Protein AF-A0A971VJW4-F1 (afdb_monomer_lite)

Foldseek 3Di:
DDPPDLPPVQVCLVPDDPPPAVPDDDADDPVVLVVQLVVLQLVVLVCQQWKWFKDFDPVQLVVLCVQCVVVPHPDHPVRSVVVVVVRIDTHGFQAKEWDDWDQDPVRWIKTWMDTPVPDTFIWTFDRQDPVPSGIDIDGPPPVVDDPVGMDTPPPPDPRDSDGDPCVRYHDDSGDDDD

pLDDT: mean 70.6, std 19.91, range [28.47, 94.94]

Sequence (178 aa):
MNRRNFLFIGLLLLGLVILVGCIGGKKLNKKDLEELLEIQADFADFLYNNYEFGSYDELELEKLEQEYNDGQGDMTNEEFLDEMAKLEMMQEVEKIEFIGYEISPMNSLEMFYKVNDIFEGSVYLDTISAEAGKLKFSGPADDGQELFPMNKKHLDKPIGNLTFPRELIIFYEGGLDG

Radius of gyration: 19.78 Å; chains: 1; bounding box: 61×32×48 Å

Structure (mmCIF, N/CA/C/O backbone):
data_AF-A0A971VJW4-F1
#
_entry.id   AF-A0A971VJW4-F1
#
loop_
_atom_site.group_PDB
_atom_site.id
_atom_site.type_symbol
_atom_site.label_atom_id
_atom_site.label_alt_id
_atom_site.label_comp_id
_atom_site.label_asym_id
_atom_site.label_entity_id
_atom_site.label_seq_id
_atom_site.pdbx_PDB_ins_code
_atom_site.Cartn_x
_atom_site.Cartn_y
_atom_site.Cartn_z
_atom_site.occupancy
_atom_site.B_iso_or_equiv
_atom_site.auth_seq_id
_atom_site.auth_comp_id
_atom_site.auth_asym_id
_atom_site.auth_atom_id
_atom_site.pdbx_PDB_model_num
ATOM 1 N N . MET A 1 1 ? 29.299 -9.510 1.818 1.00 36.84 1 MET A N 1
ATOM 2 C CA . MET A 1 1 ? 29.883 -8.237 1.341 1.00 36.84 1 MET A CA 1
ATOM 3 C C . MET A 1 1 ? 29.897 -8.257 -0.180 1.00 36.84 1 MET A C 1
ATOM 5 O O . MET A 1 1 ? 30.715 -8.965 -0.739 1.00 36.84 1 MET A O 1
ATOM 9 N N . ASN A 1 2 ? 28.988 -7.526 -0.830 1.00 28.47 2 ASN A N 1
ATOM 10 C CA . ASN A 1 2 ? 29.116 -7.127 -2.236 1.00 28.47 2 ASN A CA 1
ATOM 11 C C . ASN A 1 2 ? 28.515 -5.721 -2.393 1.00 28.47 2 ASN A C 1
ATOM 13 O O . ASN A 1 2 ? 27.373 -5.535 -2.786 1.00 28.47 2 ASN A O 1
ATOM 17 N N . ARG A 1 3 ? 29.315 -4.719 -2.004 1.00 34.53 3 ARG A N 1
ATOM 18 C CA . ARG A 1 3 ? 29.083 -3.291 -2.259 1.00 34.53 3 ARG A CA 1
ATOM 19 C C . ARG A 1 3 ? 29.678 -2.925 -3.621 1.00 34.53 3 ARG A C 1
ATOM 21 O O . ARG A 1 3 ? 30.711 -2.270 -3.686 1.00 34.53 3 ARG A O 1
ATOM 28 N N . ARG A 1 4 ? 29.094 -3.401 -4.713 1.00 32.38 4 ARG A N 1
ATOM 29 C CA . ARG A 1 4 ? 29.424 -2.947 -6.074 1.00 32.38 4 ARG A CA 1
ATOM 30 C C . ARG A 1 4 ? 28.135 -3.071 -6.870 1.00 32.38 4 ARG A C 1
ATOM 32 O O . ARG A 1 4 ? 27.813 -4.190 -7.226 1.00 32.38 4 ARG A O 1
ATOM 39 N N . ASN A 1 5 ? 27.371 -1.977 -6.978 1.00 32.72 5 ASN A N 1
ATOM 40 C CA . ASN A 1 5 ? 26.429 -1.648 -8.074 1.00 32.72 5 ASN A CA 1
ATOM 41 C C . ASN A 1 5 ? 25.508 -0.451 -7.744 1.00 32.72 5 ASN A C 1
ATOM 43 O O . ASN A 1 5 ? 25.012 0.188 -8.662 1.00 32.72 5 ASN A O 1
ATOM 47 N N . PHE A 1 6 ? 25.388 -0.043 -6.474 1.00 35.78 6 PHE A N 1
ATOM 48 C CA . PHE A 1 6 ? 24.583 1.129 -6.070 1.00 35.78 6 PHE A CA 1
ATOM 49 C C . PHE A 1 6 ? 25.045 2.480 -6.658 1.00 35.78 6 PHE A C 1
ATOM 51 O O . PHE A 1 6 ? 24.275 3.430 -6.712 1.00 35.78 6 PHE A O 1
ATOM 58 N N . LEU A 1 7 ? 26.292 2.580 -7.130 1.00 31.78 7 LEU A N 1
ATOM 59 C CA . LEU A 1 7 ? 26.899 3.845 -7.570 1.00 31.78 7 LEU A CA 1
ATOM 60 C C . LEU A 1 7 ? 26.528 4.278 -9.002 1.00 31.78 7 LEU A C 1
ATOM 62 O O . LEU A 1 7 ? 26.843 5.401 -9.378 1.00 31.78 7 LEU A O 1
ATOM 66 N N . PHE A 1 8 ? 25.854 3.431 -9.791 1.00 33.72 8 PHE A N 1
ATOM 67 C CA . PHE A 1 8 ? 25.424 3.775 -11.160 1.00 33.72 8 PHE A CA 1
ATOM 68 C C . PHE A 1 8 ? 23.922 4.061 -11.296 1.00 33.72 8 PHE A C 1
ATOM 70 O O . PHE A 1 8 ? 23.512 4.644 -12.295 1.00 33.72 8 PHE A O 1
ATOM 77 N N . ILE A 1 9 ? 23.120 3.706 -10.290 1.00 41.09 9 ILE A N 1
ATOM 78 C CA . ILE A 1 9 ? 21.656 3.858 -10.312 1.00 41.09 9 ILE A CA 1
ATOM 79 C C . ILE A 1 9 ? 21.263 5.308 -9.980 1.00 41.09 9 ILE A C 1
ATOM 81 O O . ILE A 1 9 ? 20.388 5.885 -10.615 1.00 41.09 9 ILE A O 1
ATOM 85 N N . GLY A 1 10 ? 22.008 5.968 -9.086 1.00 36.47 10 GLY A N 1
ATOM 86 C CA . GLY A 1 10 ? 21.735 7.360 -8.708 1.00 36.47 10 GLY A CA 1
ATOM 87 C C . GLY A 1 10 ? 22.075 8.433 -9.745 1.00 36.47 10 GLY A C 1
ATOM 88 O O . GLY A 1 10 ? 21.688 9.579 -9.551 1.00 36.47 10 GLY A O 1
ATOM 89 N N . LEU A 1 11 ? 22.765 8.097 -10.841 1.00 37.16 11 LEU A N 1
ATOM 90 C CA . LEU A 1 11 ? 23.107 9.063 -11.897 1.00 37.16 11 LEU A CA 1
ATOM 91 C C . LEU A 1 11 ? 22.206 8.977 -13.143 1.00 37.16 11 LEU A C 1
ATOM 93 O O . LEU A 1 11 ? 22.322 9.828 -14.020 1.00 37.16 11 LEU A O 1
ATOM 97 N N . LEU A 1 12 ? 21.310 7.985 -13.222 1.00 41.31 12 LEU A N 1
ATOM 98 C CA . LEU A 1 12 ? 20.358 7.821 -14.332 1.00 41.31 12 LEU A CA 1
ATOM 99 C C . LEU A 1 12 ? 18.996 8.487 -14.068 1.00 41.31 12 LEU A C 1
ATOM 101 O O . LEU A 1 12 ? 18.347 8.896 -15.022 1.00 41.31 12 LEU A O 1
ATOM 105 N N . LEU A 1 13 ? 18.622 8.711 -12.802 1.00 42.41 13 LEU A N 1
ATOM 106 C CA . LEU A 1 13 ? 17.312 9.261 -12.399 1.00 42.41 13 LEU A CA 1
ATOM 107 C C . LEU A 1 13 ? 17.044 10.724 -12.809 1.00 42.41 13 LEU A C 1
ATOM 109 O O . LEU A 1 13 ? 15.916 11.189 -12.718 1.00 42.41 13 LEU A O 1
ATOM 113 N N . LEU A 1 14 ? 18.051 11.454 -13.295 1.00 44.72 14 LEU A N 1
ATOM 114 C CA . LEU A 1 14 ? 17.887 12.797 -13.883 1.00 44.72 14 LEU A CA 1
ATOM 115 C C . LEU A 1 14 ? 17.957 12.792 -15.419 1.00 44.72 14 LEU A C 1
ATOM 117 O O . LEU A 1 14 ? 17.688 13.805 -16.064 1.00 44.72 14 LEU A O 1
ATOM 121 N N . GLY A 1 15 ? 18.322 11.659 -16.019 1.00 43.97 15 GLY A N 1
ATOM 122 C CA . GLY A 1 15 ? 18.419 11.489 -17.459 1.00 43.97 15 GLY A CA 1
ATOM 123 C C . GLY A 1 15 ? 17.150 10.876 -18.035 1.00 43.97 15 GLY A C 1
ATOM 124 O O . GLY A 1 15 ? 17.160 9.690 -18.331 1.00 43.97 15 GLY A O 1
ATOM 125 N N . LEU A 1 16 ? 16.142 11.720 -18.291 1.00 41.81 16 LEU A N 1
ATOM 126 C CA . LEU A 1 16 ? 14.954 11.452 -19.125 1.00 41.81 16 LEU A CA 1
ATOM 127 C C . LEU A 1 16 ? 13.906 10.515 -18.485 1.00 41.81 16 LEU A C 1
ATOM 129 O O . LEU A 1 16 ? 14.026 9.305 -18.553 1.00 41.81 16 LEU A O 1
ATOM 133 N N . VAL A 1 17 ? 12.783 10.975 -17.928 1.00 47.06 17 VAL A N 1
ATOM 134 C CA . VAL A 1 17 ? 11.803 11.911 -18.525 1.00 47.06 17 VAL A CA 1
ATOM 135 C C . VAL A 1 17 ? 11.459 11.568 -19.990 1.00 47.06 17 VAL A C 1
ATOM 137 O O . VAL A 1 17 ? 11.254 12.446 -20.823 1.00 47.06 17 VAL A O 1
ATOM 140 N N . ILE A 1 18 ? 11.379 10.279 -20.343 1.00 43.81 18 ILE A N 1
ATOM 141 C CA . ILE A 1 18 ? 10.572 9.831 -21.494 1.00 43.81 18 ILE A CA 1
ATOM 142 C C . ILE A 1 18 ? 9.634 8.718 -21.031 1.00 43.81 18 ILE A C 1
ATOM 144 O O . ILE A 1 18 ? 9.779 7.561 -21.399 1.00 43.81 18 ILE A O 1
ATOM 148 N N . LEU A 1 19 ? 8.616 9.093 -20.265 1.00 41.66 19 LEU A N 1
ATOM 149 C CA . LEU A 1 19 ? 7.351 8.370 -20.249 1.00 41.66 19 LEU A CA 1
ATOM 150 C C . LEU A 1 19 ? 6.240 9.381 -20.503 1.00 41.66 19 LEU A C 1
ATOM 152 O O . LEU A 1 19 ? 5.485 9.784 -19.628 1.00 41.66 19 LEU A O 1
ATOM 156 N N . VAL A 1 20 ? 6.161 9.815 -21.763 1.00 40.72 20 VAL A N 1
ATOM 157 C CA . VAL A 1 20 ? 4.895 10.289 -22.325 1.00 40.72 20 VAL A CA 1
ATOM 158 C C . VAL A 1 20 ? 3.981 9.066 -22.346 1.00 40.72 20 VAL A C 1
ATOM 160 O O . VAL A 1 20 ? 4.031 8.267 -23.280 1.00 40.72 20 VAL A O 1
ATOM 163 N N . GLY A 1 21 ? 3.247 8.875 -21.253 1.00 39.97 21 GLY A N 1
ATOM 164 C CA . GLY A 1 21 ? 2.434 7.689 -21.010 1.00 39.97 21 GLY A CA 1
ATOM 165 C C . GLY A 1 21 ? 1.062 7.971 -20.416 1.00 39.97 21 GLY A C 1
ATOM 166 O O . GLY A 1 21 ? 0.219 7.088 -20.477 1.00 39.97 21 GLY A O 1
ATOM 167 N N . CYS A 1 22 ? 0.768 9.185 -19.948 1.00 38.28 22 CYS A N 1
ATOM 168 C CA . CYS A 1 22 ? -0.622 9.575 -19.747 1.00 38.28 22 CYS A CA 1
ATOM 169 C C . CYS A 1 22 ? -1.242 9.787 -21.145 1.00 38.28 22 CYS A C 1
ATOM 171 O O . CYS A 1 22 ? -0.850 10.694 -21.881 1.00 38.28 22 CYS A O 1
ATOM 173 N N . ILE A 1 23 ? -2.198 8.921 -21.509 1.00 40.78 23 ILE A N 1
ATOM 174 C CA . ILE A 1 23 ? -3.088 8.981 -22.694 1.00 40.78 23 ILE A CA 1
ATOM 175 C C . ILE A 1 23 ? -2.517 8.401 -24.023 1.00 40.78 23 ILE A C 1
ATOM 177 O O . ILE A 1 23 ? -3.206 8.405 -25.039 1.00 40.78 23 ILE A O 1
ATOM 181 N N . GLY A 1 24 ? -1.307 7.817 -24.063 1.00 36.12 24 GLY A N 1
ATOM 182 C CA . GLY A 1 24 ? -0.618 7.554 -25.347 1.00 36.12 24 GLY A CA 1
ATOM 183 C C . GLY A 1 24 ? 0.114 6.224 -25.575 1.00 36.12 24 GLY A C 1
ATOM 184 O O . GLY A 1 24 ? 1.088 6.245 -26.319 1.00 36.12 24 GLY A O 1
ATOM 185 N N . GLY A 1 25 ?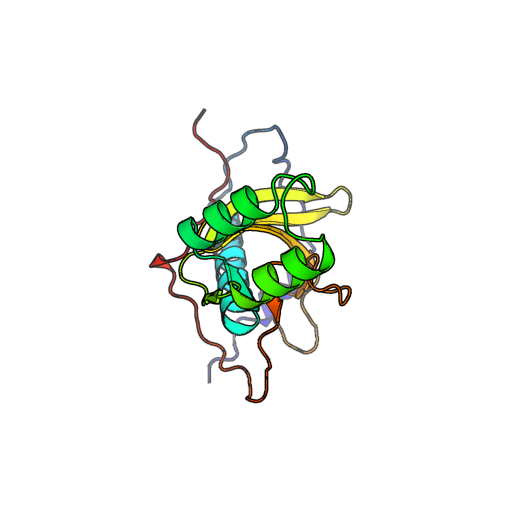 -0.290 5.098 -24.974 1.00 42.31 25 GLY A N 1
ATOM 186 C CA . GLY A 1 25 ? -0.070 3.734 -25.512 1.00 42.31 25 GLY A CA 1
ATOM 187 C C . GLY A 1 25 ? 1.330 3.299 -26.000 1.00 42.31 25 GLY A C 1
ATOM 188 O O . GLY A 1 25 ? 1.419 2.392 -26.827 1.00 42.31 25 GLY A O 1
ATOM 189 N N . LYS A 1 26 ? 2.441 3.905 -25.560 1.00 52.00 26 LYS A N 1
ATOM 190 C CA . LYS A 1 26 ? 3.783 3.425 -25.932 1.00 52.00 26 LYS A CA 1
ATOM 191 C C . LYS A 1 26 ? 4.253 2.352 -24.960 1.00 52.00 26 LYS A C 1
ATOM 193 O O . LYS A 1 26 ? 4.489 2.630 -23.791 1.00 52.00 26 LYS A O 1
ATOM 198 N N . LYS A 1 27 ? 4.449 1.143 -25.488 1.00 59.12 27 LYS A N 1
ATOM 199 C CA . LYS A 1 27 ? 5.067 0.022 -24.777 1.00 59.12 27 LYS A CA 1
ATOM 200 C C . LYS A 1 27 ? 6.457 0.414 -24.265 1.00 59.12 27 LYS A C 1
ATOM 202 O O . LYS A 1 27 ? 7.274 0.925 -25.037 1.00 59.12 27 LYS A O 1
ATOM 207 N N . LEU A 1 28 ? 6.718 0.142 -22.988 1.00 67.56 28 LEU A N 1
ATOM 208 C CA . LEU A 1 28 ? 8.037 0.300 -22.378 1.00 67.56 28 LEU A CA 1
ATOM 209 C C . LEU A 1 28 ? 9.075 -0.549 -23.116 1.00 67.56 28 LEU A C 1
ATOM 211 O O . LEU A 1 28 ? 8.797 -1.669 -23.560 1.00 67.56 28 LEU A O 1
ATOM 215 N N . ASN A 1 29 ? 10.294 -0.024 -23.252 1.00 75.25 29 ASN A N 1
ATOM 216 C CA . ASN A 1 29 ? 11.401 -0.866 -23.687 1.00 75.25 29 ASN A CA 1
ATOM 217 C C . ASN A 1 29 ? 11.767 -1.842 -22.549 1.00 75.25 29 ASN A C 1
ATOM 219 O O . ASN A 1 29 ? 11.427 -1.615 -21.391 1.00 75.25 29 ASN A O 1
ATOM 223 N N . LYS A 1 30 ? 12.471 -2.934 -22.866 1.00 78.94 30 LYS A N 1
ATOM 224 C CA . LYS A 1 30 ? 12.798 -3.976 -21.879 1.00 78.94 30 LYS A CA 1
ATOM 225 C C . LYS A 1 30 ? 13.542 -3.437 -20.648 1.00 78.94 30 LYS A C 1
ATOM 227 O O . LYS A 1 30 ? 13.257 -3.877 -19.544 1.00 78.94 30 LYS A O 1
ATOM 232 N N . LYS A 1 31 ? 14.482 -2.510 -20.841 1.00 76.00 31 LYS A N 1
ATOM 233 C CA . LYS A 1 31 ? 15.278 -1.937 -19.753 1.00 76.00 31 LYS A CA 1
ATOM 234 C C . LYS A 1 31 ? 14.411 -1.059 -18.848 1.00 76.00 31 LYS A C 1
ATOM 236 O O . LYS A 1 31 ? 14.504 -1.178 -17.635 1.00 76.00 31 LYS A O 1
ATOM 241 N N . ASP A 1 32 ? 13.565 -0.220 -19.438 1.00 74.81 32 ASP A N 1
ATOM 242 C CA . ASP A 1 32 ? 12.684 0.678 -18.683 1.00 74.81 32 ASP A CA 1
ATOM 243 C C . ASP A 1 32 ? 11.614 -0.119 -17.919 1.00 74.81 32 ASP A C 1
ATOM 245 O O . ASP A 1 32 ? 11.265 0.229 -16.796 1.00 74.81 32 ASP A O 1
ATOM 249 N N . LEU A 1 33 ? 11.124 -1.220 -18.504 1.00 80.06 33 LEU A N 1
ATOM 250 C CA . LEU A 1 33 ? 10.233 -2.154 -17.820 1.00 80.06 33 LEU A CA 1
ATOM 251 C C . LEU A 1 33 ? 10.938 -2.826 -16.636 1.00 80.06 33 LEU A C 1
ATOM 253 O O . LEU A 1 33 ? 10.398 -2.823 -15.540 1.00 80.06 33 LEU A O 1
ATOM 257 N N . GLU A 1 34 ? 12.146 -3.365 -16.830 1.00 83.12 34 GLU A N 1
ATOM 258 C CA . GLU A 1 34 ? 12.934 -3.957 -15.738 1.00 83.12 34 GLU A CA 1
ATOM 259 C C . GLU A 1 34 ? 13.166 -2.950 -14.597 1.00 83.12 34 GLU A C 1
ATOM 261 O O . GLU A 1 34 ? 13.014 -3.302 -13.432 1.00 83.12 34 GLU A O 1
ATOM 266 N N . GLU A 1 35 ? 13.462 -1.689 -14.918 1.00 78.62 35 GLU A N 1
ATOM 267 C CA . GLU A 1 35 ? 13.641 -0.626 -13.924 1.00 78.62 35 GLU A CA 1
ATOM 268 C C . GLU A 1 35 ? 12.341 -0.303 -13.171 1.00 78.62 35 GLU A C 1
ATOM 270 O O . GLU A 1 35 ? 12.352 -0.202 -11.945 1.00 78.62 35 GLU A O 1
ATOM 275 N N . LEU A 1 36 ? 11.208 -0.222 -13.875 1.00 79.88 36 LEU A N 1
ATOM 276 C CA . LEU A 1 36 ? 9.895 -0.020 -13.260 1.00 79.88 36 LEU A CA 1
ATOM 277 C C . LEU A 1 36 ? 9.517 -1.175 -12.311 1.00 79.88 36 LEU A C 1
ATOM 279 O O . LEU A 1 36 ? 8.994 -0.926 -11.225 1.00 79.88 36 LEU A O 1
ATOM 283 N N . LEU A 1 37 ? 9.799 -2.424 -12.693 1.00 85.94 37 LEU A N 1
ATOM 284 C CA . LEU A 1 37 ? 9.535 -3.601 -11.858 1.00 85.94 37 LEU A CA 1
ATOM 285 C C . LEU A 1 37 ? 10.415 -3.626 -10.599 1.00 85.94 37 LEU A C 1
ATOM 287 O O . LEU A 1 37 ? 9.939 -3.989 -9.525 1.00 85.94 37 LEU A O 1
ATOM 291 N N . GLU A 1 38 ? 11.684 -3.219 -10.693 1.00 85.31 38 GLU A N 1
ATOM 292 C CA . GLU A 1 38 ? 12.550 -3.102 -9.511 1.00 85.31 38 GLU A CA 1
ATOM 293 C C . GLU A 1 38 ? 12.082 -1.981 -8.570 1.00 85.31 38 GLU A C 1
ATOM 295 O O . GLU A 1 38 ? 12.047 -2.191 -7.361 1.00 85.31 38 GLU A O 1
ATOM 300 N N . ILE A 1 39 ? 11.633 -0.833 -9.094 1.00 81.88 39 ILE A N 1
ATOM 301 C CA . ILE A 1 39 ? 11.061 0.249 -8.270 1.00 81.88 39 ILE A CA 1
ATOM 302 C C . ILE A 1 39 ? 9.810 -0.232 -7.516 1.00 81.88 39 ILE A C 1
ATOM 304 O O . ILE A 1 39 ? 9.658 0.051 -6.327 1.00 81.88 39 ILE A O 1
ATOM 308 N N . GLN A 1 40 ? 8.929 -0.977 -8.188 1.00 87.50 40 GLN A N 1
ATOM 309 C CA . GLN A 1 40 ? 7.741 -1.575 -7.571 1.00 87.50 40 GLN A CA 1
ATOM 310 C C . GLN A 1 40 ? 8.113 -2.573 -6.462 1.00 87.50 40 GLN A C 1
ATOM 312 O O . GLN A 1 40 ? 7.517 -2.555 -5.387 1.00 87.50 40 GLN A O 1
ATOM 317 N N . ALA A 1 41 ? 9.136 -3.405 -6.676 1.00 88.62 41 ALA A N 1
ATOM 318 C CA . ALA A 1 41 ? 9.619 -4.337 -5.658 1.00 88.62 41 ALA A CA 1
ATOM 319 C C . ALA A 1 41 ? 10.241 -3.614 -4.448 1.00 88.62 41 ALA A C 1
ATOM 321 O O . ALA A 1 41 ? 9.923 -3.944 -3.307 1.00 88.62 41 ALA A O 1
ATOM 322 N N . ASP A 1 42 ? 11.058 -2.585 -4.683 1.00 84.38 42 ASP A N 1
ATOM 323 C CA . ASP A 1 42 ? 11.643 -1.762 -3.619 1.00 84.38 42 ASP A CA 1
ATOM 324 C C . ASP A 1 42 ? 10.560 -1.046 -2.792 1.00 84.38 42 ASP A C 1
ATOM 326 O O . ASP A 1 42 ? 10.688 -0.909 -1.571 1.00 84.38 42 ASP A O 1
ATOM 330 N N . PHE A 1 43 ? 9.475 -0.601 -3.438 1.00 84.81 43 PHE A N 1
ATOM 331 C CA . PHE A 1 43 ? 8.341 -0.003 -2.736 1.00 84.81 43 PHE A CA 1
ATOM 332 C C . PHE A 1 43 ? 7.549 -1.034 -1.923 1.00 84.81 43 PHE A C 1
ATOM 334 O O . PHE A 1 43 ? 7.147 -0.745 -0.797 1.00 84.81 43 PHE A O 1
ATOM 341 N N . ALA A 1 44 ? 7.368 -2.247 -2.446 1.00 88.56 44 ALA A N 1
ATOM 342 C CA . ALA A 1 44 ? 6.728 -3.334 -1.713 1.00 88.56 44 ALA A CA 1
ATOM 343 C C . ALA A 1 44 ? 7.509 -3.704 -0.442 1.00 88.56 44 ALA A C 1
ATOM 345 O O . ALA A 1 44 ? 6.923 -3.806 0.639 1.00 88.56 44 ALA A O 1
ATOM 346 N N . ASP A 1 45 ? 8.838 -3.801 -0.543 1.00 85.69 45 ASP A N 1
ATOM 347 C CA . ASP A 1 45 ? 9.723 -3.963 0.612 1.00 85.69 45 ASP A CA 1
ATOM 348 C C . ASP A 1 45 ? 9.535 -2.806 1.602 1.00 85.69 45 ASP A C 1
ATOM 350 O O . ASP A 1 45 ? 9.422 -3.018 2.811 1.00 85.69 45 ASP A O 1
ATOM 354 N N . PHE A 1 46 ? 9.473 -1.566 1.116 1.00 82.00 46 PHE A N 1
ATOM 355 C CA . PHE A 1 46 ? 9.242 -0.407 1.972 1.00 82.00 46 PHE A CA 1
ATOM 356 C C . PHE A 1 46 ? 7.903 -0.495 2.721 1.00 82.00 46 PHE A C 1
ATOM 358 O O . PHE A 1 46 ? 7.901 -0.344 3.943 1.00 82.00 46 PHE A O 1
ATOM 365 N N . LEU A 1 47 ? 6.792 -0.793 2.045 1.00 83.62 47 LEU A N 1
ATOM 366 C CA . LEU A 1 47 ? 5.485 -0.945 2.688 1.00 83.62 47 LEU A CA 1
ATOM 367 C C . LEU A 1 47 ? 5.499 -2.052 3.744 1.00 83.62 47 LEU A C 1
ATOM 369 O O . LEU A 1 47 ? 5.173 -1.797 4.903 1.00 83.62 47 LEU A O 1
ATOM 373 N N . TYR A 1 48 ? 5.970 -3.245 3.375 1.00 85.12 48 TYR A N 1
ATOM 374 C CA . TYR A 1 48 ? 6.012 -4.408 4.260 1.00 85.12 48 TYR A CA 1
ATOM 375 C C . TYR A 1 48 ? 6.799 -4.146 5.550 1.00 85.12 48 TYR A C 1
ATOM 377 O O . TYR A 1 48 ? 6.392 -4.552 6.643 1.00 85.12 48 TYR A O 1
ATOM 385 N N . ASN A 1 49 ? 7.925 -3.440 5.448 1.00 80.12 49 ASN A N 1
ATOM 386 C CA . ASN A 1 49 ? 8.793 -3.191 6.596 1.00 80.12 49 ASN A CA 1
ATOM 387 C C . ASN A 1 49 ? 8.338 -2.020 7.477 1.00 80.12 49 ASN A C 1
ATOM 389 O O . ASN A 1 49 ? 8.743 -1.968 8.638 1.00 80.12 49 ASN A O 1
ATOM 393 N N . ASN A 1 50 ? 7.542 -1.081 6.956 1.00 78.06 50 ASN A N 1
ATOM 394 C CA . ASN A 1 50 ? 7.246 0.171 7.661 1.00 78.06 50 ASN A CA 1
ATOM 395 C C . ASN A 1 50 ? 5.777 0.326 8.071 1.00 78.06 50 ASN A C 1
ATOM 397 O O . ASN A 1 50 ? 5.510 1.103 8.987 1.00 78.06 50 ASN A O 1
ATOM 401 N N . TYR A 1 51 ? 4.849 -0.408 7.450 1.00 79.50 51 TYR A N 1
ATOM 402 C CA . TYR A 1 51 ? 3.417 -0.182 7.631 1.00 79.50 51 TYR A CA 1
ATOM 403 C C . TYR A 1 51 ? 2.627 -1.458 7.915 1.00 79.50 51 TYR A C 1
ATOM 405 O O . TYR A 1 51 ? 2.964 -2.547 7.447 1.00 79.50 51 TYR A O 1
ATOM 413 N N . GLU A 1 52 ? 1.575 -1.287 8.702 1.00 81.69 52 GLU A N 1
ATOM 414 C CA . GLU A 1 52 ? 0.472 -2.220 8.919 1.00 81.69 52 GLU A CA 1
ATOM 415 C C . GLU A 1 52 ? -0.834 -1.532 8.513 1.00 81.69 52 GLU A C 1
ATOM 417 O O . GLU A 1 52 ? -0.898 -0.301 8.465 1.00 81.69 52 GLU A O 1
ATOM 422 N N . PHE A 1 53 ? -1.845 -2.316 8.150 1.00 80.31 53 PHE A N 1
ATOM 423 C CA . PHE A 1 53 ? -3.076 -1.783 7.575 1.00 80.31 53 PHE A CA 1
ATOM 424 C C . PHE A 1 53 ? -4.274 -2.225 8.408 1.00 80.31 53 PHE A C 1
ATOM 426 O O . PHE A 1 53 ? -4.498 -3.416 8.606 1.00 80.31 53 PHE A O 1
ATOM 433 N N . GLY A 1 54 ? -5.031 -1.252 8.899 1.00 75.50 54 GLY A N 1
ATOM 434 C CA . GLY A 1 54 ? -6.305 -1.437 9.565 1.00 75.50 54 GLY A CA 1
ATOM 435 C C . GLY A 1 54 ? -7.353 -2.008 8.621 1.00 75.50 54 GLY A C 1
ATOM 436 O O . GLY A 1 54 ? -7.391 -1.743 7.419 1.00 75.50 54 GLY A O 1
ATOM 437 N N . SER A 1 55 ? -8.211 -2.834 9.186 1.00 79.44 55 SER A N 1
ATOM 438 C CA . SER A 1 55 ? -9.349 -3.433 8.514 1.00 79.44 55 SER A CA 1
ATOM 439 C C . SER A 1 55 ? -10.429 -3.728 9.546 1.00 79.44 55 SER A C 1
ATOM 441 O O . SER A 1 55 ? -10.180 -3.659 10.747 1.00 79.44 55 SER A O 1
ATOM 443 N N . TYR A 1 56 ? -11.616 -4.085 9.079 1.00 81.94 56 TYR A N 1
ATOM 444 C CA . TYR A 1 56 ? -12.760 -4.407 9.919 1.00 81.94 56 TYR A CA 1
ATOM 445 C C . TYR A 1 56 ? -13.320 -5.768 9.522 1.00 81.94 56 TYR A C 1
ATOM 447 O O . TYR A 1 56 ? -13.224 -6.168 8.360 1.00 81.94 56 TYR A O 1
ATOM 455 N N . ASP A 1 57 ? -13.920 -6.475 10.478 1.00 83.69 57 ASP A N 1
ATOM 456 C CA . ASP A 1 57 ? -14.772 -7.611 10.143 1.00 83.69 57 ASP A CA 1
ATOM 457 C C . ASP A 1 57 ? -16.034 -7.069 9.466 1.00 83.69 57 ASP A C 1
ATOM 459 O O . ASP A 1 57 ? -16.749 -6.250 10.041 1.00 83.69 57 ASP A O 1
ATOM 463 N N . GLU A 1 58 ? -16.291 -7.496 8.230 1.00 84.38 58 GLU A N 1
ATOM 464 C CA . GLU A 1 58 ? -17.385 -6.969 7.405 1.00 84.38 58 GLU A CA 1
ATOM 465 C C . GLU A 1 58 ? -18.755 -7.165 8.073 1.00 84.38 58 GLU A C 1
ATOM 467 O O . GLU A 1 58 ? -19.607 -6.283 8.002 1.00 84.38 58 GLU A O 1
ATOM 472 N N . LEU A 1 59 ? -18.962 -8.285 8.779 1.00 88.31 59 LEU A N 1
ATOM 473 C CA . LEU A 1 59 ? -20.233 -8.581 9.441 1.00 88.31 59 LEU A CA 1
ATOM 474 C C . LEU A 1 59 ? -20.409 -7.784 10.734 1.00 88.31 59 LEU A C 1
ATOM 476 O O . LEU A 1 59 ? -21.541 -7.458 11.095 1.00 88.31 59 LEU A O 1
ATOM 480 N N . GLU A 1 60 ? -19.333 -7.531 11.478 1.00 90.56 60 GLU A N 1
ATOM 481 C CA . GLU A 1 60 ? -19.391 -6.671 12.664 1.00 90.56 60 GLU A CA 1
ATOM 482 C C . GLU A 1 60 ? -19.546 -5.198 12.278 1.00 90.56 60 GLU A C 1
ATOM 484 O O . GLU A 1 60 ? -20.364 -4.507 12.886 1.00 90.56 60 GLU A O 1
ATOM 489 N N . LEU A 1 61 ? -18.868 -4.753 11.215 1.00 89.25 61 LEU A N 1
ATOM 490 C CA . LEU A 1 61 ? -19.023 -3.412 10.655 1.00 89.25 61 LEU A CA 1
ATOM 491 C C . LEU A 1 61 ? -20.449 -3.180 10.148 1.00 89.25 61 LEU A C 1
ATOM 493 O O . LEU A 1 61 ? -21.071 -2.194 10.530 1.00 89.25 61 LEU A O 1
ATOM 497 N N . GLU A 1 62 ? -21.008 -4.105 9.361 1.00 91.94 62 GLU A N 1
ATOM 498 C CA . GLU A 1 62 ? -22.371 -3.969 8.830 1.00 91.94 62 GLU A CA 1
ATOM 499 C C . GLU A 1 62 ? -23.410 -3.874 9.959 1.00 91.94 62 GLU A C 1
ATOM 501 O O . GLU A 1 62 ? -24.340 -3.068 9.893 1.00 91.94 62 GLU A O 1
ATOM 506 N N . LYS A 1 63 ? -23.255 -4.662 11.032 1.00 93.38 63 LYS A N 1
ATOM 507 C CA . LYS A 1 63 ? -24.136 -4.565 12.209 1.00 93.38 63 LYS A CA 1
ATOM 508 C C . LYS A 1 63 ? -24.007 -3.212 1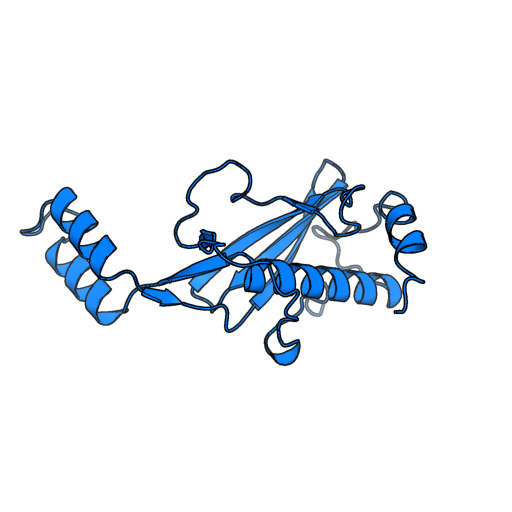2.896 1.00 93.38 63 LYS A C 1
ATOM 510 O O . LYS A 1 63 ? -25.027 -2.616 13.232 1.00 93.38 63 LYS A O 1
ATOM 515 N N . LEU A 1 64 ? -22.779 -2.733 13.088 1.00 92.25 64 LEU A N 1
ATOM 516 C CA . LEU A 1 64 ? -22.524 -1.448 13.729 1.00 92.25 64 LEU A CA 1
ATOM 517 C C . LEU A 1 64 ? -23.096 -0.285 12.900 1.00 92.25 64 LEU A C 1
ATOM 519 O O . LEU A 1 64 ? -23.750 0.600 13.449 1.00 92.25 64 LEU A O 1
ATOM 523 N N . GLU A 1 65 ? -22.929 -0.315 11.577 1.00 92.94 65 GLU A N 1
ATOM 524 C CA . GLU A 1 65 ? -23.519 0.663 10.656 1.00 92.94 65 GLU A CA 1
ATOM 525 C C . GLU A 1 65 ? -25.053 0.631 10.687 1.00 92.94 65 GLU A C 1
ATOM 527 O O . GLU A 1 65 ? -25.692 1.685 10.683 1.00 92.94 65 GLU A O 1
ATOM 532 N N . GLN A 1 66 ? -25.663 -0.556 10.775 1.00 94.50 66 GLN A N 1
ATOM 533 C CA . GLN A 1 66 ? -27.115 -0.697 10.920 1.00 94.50 66 GLN A CA 1
ATOM 534 C C . GLN A 1 66 ? -27.630 -0.158 12.262 1.00 94.50 66 GLN A C 1
ATOM 536 O O . GLN A 1 66 ? -28.700 0.450 12.296 1.00 94.50 66 GLN A O 1
ATOM 541 N N . GLU A 1 67 ? -26.895 -0.360 13.359 1.00 93.31 67 GLU A N 1
ATOM 542 C CA . GLU A 1 67 ? -27.245 0.174 14.683 1.00 93.31 67 GLU A CA 1
ATOM 543 C C . GLU A 1 67 ? -27.088 1.700 14.755 1.00 93.31 67 GLU A C 1
ATOM 545 O O . GLU A 1 67 ? -27.920 2.379 15.361 1.00 93.31 67 GLU A O 1
ATOM 550 N N . TYR A 1 68 ? -26.063 2.252 14.098 1.00 94.94 68 TYR A N 1
ATOM 551 C CA . TYR A 1 68 ? -25.846 3.695 13.981 1.00 94.94 68 TYR A CA 1
ATOM 552 C C . TYR A 1 68 ? -26.847 4.371 13.031 1.00 94.94 68 TYR A C 1
ATOM 554 O O . TYR A 1 68 ? -27.325 5.473 13.318 1.00 94.94 68 TYR A O 1
ATOM 562 N N . ASN A 1 69 ? -27.202 3.703 11.927 1.00 94.06 69 ASN A N 1
ATOM 563 C CA . ASN A 1 69 ? -28.206 4.121 10.944 1.00 94.06 69 ASN A CA 1
ATOM 564 C C . ASN A 1 69 ? -28.022 5.583 10.490 1.00 94.06 69 ASN A C 1
ATOM 566 O O . ASN A 1 69 ? -28.926 6.407 10.636 1.00 94.06 69 ASN A O 1
ATOM 570 N N . ASP A 1 70 ? -26.825 5.933 10.012 1.00 90.00 70 ASP A N 1
ATOM 571 C CA . ASP A 1 70 ? -26.456 7.301 9.605 1.00 90.00 70 ASP A CA 1
ATOM 572 C C . ASP A 1 70 ? -26.763 8.376 10.676 1.00 90.00 70 ASP A C 1
ATOM 574 O O . ASP A 1 70 ? -27.161 9.508 10.377 1.00 90.00 70 ASP A O 1
ATOM 578 N N . GLY A 1 71 ? -26.623 8.017 11.956 1.00 89.69 71 GLY A N 1
ATOM 579 C CA . GLY A 1 71 ? -26.926 8.881 13.101 1.00 89.69 71 GLY A CA 1
ATOM 580 C C . GLY A 1 71 ? -28.423 9.040 13.398 1.00 89.69 71 GLY A C 1
ATOM 581 O O . GLY A 1 71 ? -28.808 9.936 14.150 1.00 89.69 71 GLY A O 1
ATOM 582 N N . GLN A 1 72 ? -29.281 8.216 12.789 1.00 92.81 72 GLN A N 1
ATOM 583 C CA . GLN A 1 72 ? -30.714 8.103 13.098 1.00 92.81 72 GLN A CA 1
ATOM 584 C C . GLN A 1 72 ? -31.034 6.900 14.001 1.00 92.81 72 GLN A C 1
ATOM 586 O O . GLN A 1 72 ? -32.207 6.654 14.290 1.00 92.81 72 GLN A O 1
ATOM 591 N N . GLY A 1 73 ? -30.024 6.115 14.379 1.00 90.19 73 GLY A N 1
ATOM 592 C CA . GLY A 1 73 ? -30.148 4.960 15.260 1.00 90.19 73 GLY A CA 1
ATOM 593 C C . GLY A 1 73 ? -30.098 5.314 16.745 1.00 90.19 73 GLY A C 1
ATOM 594 O O . GLY A 1 73 ? -30.223 6.475 17.138 1.00 90.19 73 GLY A O 1
ATOM 595 N N . ASP A 1 74 ? -29.908 4.289 17.574 1.00 89.19 74 ASP A N 1
ATOM 596 C CA . ASP A 1 74 ? -29.860 4.427 19.038 1.00 89.19 74 ASP A CA 1
ATOM 597 C C . ASP A 1 74 ? -28.471 4.848 19.555 1.00 89.19 74 ASP A C 1
ATOM 599 O O . ASP A 1 74 ? -28.320 5.188 20.729 1.00 89.19 74 ASP A O 1
ATOM 603 N N . MET A 1 75 ? -27.466 4.836 18.678 1.00 92.75 75 MET A N 1
ATOM 604 C CA . MET A 1 75 ? -26.069 5.130 18.978 1.00 92.75 75 MET A CA 1
ATOM 605 C C . MET A 1 75 ? -25.707 6.574 18.613 1.00 92.75 75 MET A C 1
ATOM 607 O O . MET A 1 75 ? -26.070 7.079 17.550 1.00 92.75 75 MET A O 1
ATOM 611 N N . THR A 1 76 ? -24.951 7.246 19.479 1.00 92.12 76 THR A N 1
ATOM 612 C CA . THR A 1 76 ? -24.377 8.564 19.178 1.00 92.12 76 THR A CA 1
ATOM 613 C C . THR A 1 76 ? -23.157 8.458 18.261 1.00 92.12 76 THR A C 1
ATOM 615 O O . THR A 1 76 ? -22.504 7.423 18.183 1.00 92.12 76 THR A O 1
ATOM 618 N N . ASN A 1 77 ? -22.778 9.559 17.604 1.00 89.81 77 ASN A N 1
ATOM 619 C CA . ASN A 1 77 ? -21.565 9.588 16.777 1.00 89.81 77 ASN A CA 1
ATOM 620 C C . ASN A 1 77 ? -20.296 9.240 17.573 1.00 89.81 77 ASN A C 1
ATOM 622 O O . ASN A 1 77 ? -19.377 8.654 17.017 1.00 89.81 77 ASN A O 1
ATOM 626 N N . GLU A 1 78 ? -20.230 9.623 18.851 1.00 91.12 78 GLU A N 1
ATOM 627 C CA . GLU A 1 78 ? -19.084 9.312 19.713 1.00 91.12 78 GLU A CA 1
ATOM 628 C C . GLU A 1 78 ? -19.024 7.812 20.016 1.00 91.12 78 GLU A C 1
ATOM 630 O O . GLU A 1 78 ? -17.981 7.200 19.822 1.00 91.12 78 GLU A O 1
ATOM 635 N N . GLU A 1 79 ? -20.153 7.200 20.384 1.00 91.94 79 GLU A N 1
ATOM 636 C CA . GLU A 1 79 ? -20.242 5.750 20.606 1.00 91.94 79 GLU A CA 1
ATOM 637 C C . GLU A 1 79 ? -19.935 4.952 19.333 1.00 91.94 79 GLU A C 1
ATOM 639 O O . GLU A 1 79 ? -19.235 3.947 19.404 1.00 91.94 79 GLU A O 1
ATOM 644 N N . PHE A 1 80 ? -20.385 5.422 18.166 1.00 90.25 80 PHE A N 1
ATOM 645 C CA . PHE A 1 80 ? -20.072 4.791 16.883 1.00 90.25 80 PHE A CA 1
ATOM 646 C C . PHE A 1 80 ? -18.574 4.802 16.590 1.00 90.25 80 PHE A C 1
ATOM 648 O O . PHE A 1 80 ? -18.017 3.773 16.221 1.00 90.25 80 PHE A O 1
ATOM 655 N N . LEU A 1 81 ? -17.902 5.937 16.797 1.00 88.44 81 LEU A N 1
ATOM 656 C CA . LEU A 1 81 ? -16.452 6.029 16.619 1.00 88.44 81 LEU A CA 1
ATOM 657 C C . LEU A 1 81 ? -15.693 5.154 17.628 1.00 88.44 81 LEU A C 1
ATOM 659 O O . LEU A 1 81 ? -14.719 4.504 17.252 1.00 88.44 81 LEU A O 1
ATOM 663 N N . ASP A 1 82 ? -16.154 5.101 18.880 1.00 90.00 82 ASP A N 1
ATOM 664 C CA . ASP A 1 82 ? -15.562 4.264 19.927 1.00 90.00 82 ASP A CA 1
ATOM 665 C C . ASP A 1 82 ? -15.701 2.765 19.621 1.00 90.00 82 ASP A C 1
ATOM 667 O O . ASP A 1 82 ? -14.759 2.003 19.837 1.00 90.00 82 ASP A O 1
ATOM 671 N N . GLU A 1 83 ? -16.858 2.318 19.125 1.00 90.00 83 GLU A N 1
ATOM 672 C CA . GLU A 1 83 ? -17.064 0.924 18.717 1.00 90.00 83 GLU A CA 1
ATOM 673 C C . GLU A 1 83 ? -16.305 0.596 17.425 1.00 90.00 83 GLU A C 1
ATOM 675 O O . GLU A 1 83 ? -15.640 -0.436 17.364 1.00 90.00 83 GLU A O 1
ATOM 680 N N . MET A 1 84 ? -16.286 1.503 16.441 1.00 86.19 84 MET A N 1
ATOM 681 C CA . MET A 1 84 ? -15.462 1.368 15.234 1.00 86.19 84 MET A CA 1
ATOM 682 C C . MET A 1 84 ? -13.990 1.143 15.591 1.00 86.19 84 MET A C 1
ATOM 684 O O . MET A 1 84 ? -13.370 0.211 15.088 1.00 86.19 84 MET A O 1
ATOM 688 N N . ALA A 1 85 ? -13.433 1.936 16.510 1.00 83.19 85 ALA A N 1
ATOM 689 C CA . ALA A 1 85 ? -12.046 1.783 16.948 1.00 83.19 85 ALA A CA 1
ATOM 690 C C . ALA A 1 85 ? -11.767 0.425 17.626 1.00 83.19 85 ALA A C 1
ATOM 692 O O . ALA A 1 85 ? -10.647 -0.075 17.571 1.00 83.19 85 ALA A O 1
ATOM 693 N N . LYS A 1 86 ? -12.769 -0.199 18.260 1.00 85.62 86 LYS A N 1
ATOM 694 C CA . LYS A 1 86 ? -12.633 -1.533 18.879 1.00 85.62 86 LYS A CA 1
ATOM 695 C C . LYS A 1 86 ? -12.701 -2.670 17.862 1.00 85.62 86 LYS A C 1
ATOM 697 O O . LYS A 1 86 ? -12.110 -3.718 18.113 1.00 85.62 86 LYS A O 1
ATOM 702 N N . LEU A 1 87 ? -13.428 -2.475 16.761 1.00 85.31 87 LEU A N 1
ATOM 703 C CA . LEU A 1 87 ? -13.534 -3.438 15.660 1.00 85.31 87 LEU A CA 1
ATOM 704 C C . LEU A 1 87 ? -12.302 -3.437 14.748 1.00 85.31 87 LEU A C 1
ATOM 706 O O . LEU A 1 87 ? -12.141 -4.342 13.929 1.00 85.31 87 LEU A O 1
ATOM 710 N N . GLU A 1 88 ? -11.446 -2.421 14.859 1.00 80.19 88 GLU A N 1
ATOM 711 C CA . GLU A 1 88 ? -10.253 -2.296 14.036 1.00 80.19 88 GLU A CA 1
ATOM 712 C C . GLU A 1 88 ? -9.280 -3.458 14.288 1.00 80.19 88 GLU A C 1
ATOM 714 O O . GLU A 1 88 ? -8.787 -3.691 15.394 1.00 80.19 88 GLU A O 1
ATOM 719 N N . MET A 1 89 ? -8.964 -4.180 13.219 1.00 80.81 89 MET A N 1
ATOM 720 C CA . MET A 1 89 ? -7.966 -5.237 13.196 1.00 80.81 89 MET A CA 1
ATOM 721 C C . MET A 1 89 ? -6.772 -4.791 12.361 1.00 80.81 89 MET A C 1
ATOM 723 O O . MET A 1 89 ? -6.912 -4.462 11.184 1.00 80.81 89 MET A O 1
ATOM 727 N N . MET A 1 90 ? -5.579 -4.836 12.954 1.00 80.31 90 MET A N 1
ATOM 728 C CA . MET A 1 90 ? -4.334 -4.642 12.214 1.00 80.31 90 MET A CA 1
ATOM 729 C C . MET A 1 90 ? -4.019 -5.891 11.393 1.00 80.31 90 MET A C 1
ATOM 731 O O . MET A 1 90 ? -3.847 -6.980 11.945 1.00 80.31 90 MET A O 1
ATOM 735 N N . GLN A 1 91 ? -3.912 -5.725 10.080 1.00 77.62 91 GLN A N 1
ATOM 736 C CA . GLN A 1 91 ? -3.475 -6.760 9.156 1.00 77.62 91 GLN A CA 1
ATOM 737 C C . GLN A 1 91 ? -2.047 -6.492 8.676 1.00 77.62 91 GLN A C 1
ATOM 739 O O . GLN A 1 91 ? -1.647 -5.357 8.385 1.00 77.62 91 GLN A O 1
ATOM 744 N N . GLU A 1 92 ? -1.264 -7.566 8.571 1.00 81.25 92 GLU A N 1
ATOM 745 C CA . GLU A 1 92 ? 0.013 -7.522 7.865 1.00 81.25 92 GLU A CA 1
ATOM 746 C C . GLU A 1 92 ? -0.220 -7.390 6.354 1.00 81.25 92 GLU A C 1
ATOM 748 O O . GLU A 1 92 ? -1.283 -7.715 5.832 1.00 81.25 92 GLU A O 1
ATOM 753 N N . VAL A 1 93 ? 0.792 -6.925 5.624 1.00 84.56 93 VAL A N 1
ATOM 754 C CA . VAL A 1 93 ? 0.743 -6.904 4.159 1.00 84.56 93 VAL A CA 1
ATOM 755 C C . VAL A 1 93 ? 0.869 -8.337 3.640 1.00 84.56 93 VAL A C 1
ATOM 757 O O . VAL A 1 93 ? 1.904 -8.975 3.823 1.00 84.56 93 VAL A O 1
ATOM 760 N N . GLU A 1 94 ? -0.164 -8.814 2.956 1.00 88.44 94 GLU A N 1
ATOM 761 C CA . GLU A 1 94 ? -0.242 -10.138 2.331 1.00 88.44 94 GLU A CA 1
ATOM 762 C C . GLU A 1 94 ? -0.197 -10.060 0.801 1.00 88.44 94 GLU A C 1
ATOM 764 O O . GLU A 1 94 ? 0.255 -10.997 0.147 1.00 88.44 94 GLU A O 1
ATOM 769 N N . LYS A 1 95 ? -0.640 -8.941 0.217 1.00 93.19 95 LYS A N 1
ATOM 770 C CA . LYS A 1 95 ? -0.664 -8.710 -1.231 1.00 93.19 95 LYS A CA 1
ATOM 771 C C . LYS A 1 95 ? -0.460 -7.231 -1.538 1.00 93.19 95 LYS A C 1
ATOM 773 O O . LYS A 1 95 ? -1.072 -6.376 -0.899 1.00 93.19 95 LYS A O 1
ATOM 778 N N . ILE A 1 96 ? 0.339 -6.937 -2.564 1.00 92.75 96 ILE A N 1
ATOM 779 C CA . ILE A 1 96 ? 0.458 -5.593 -3.144 1.00 92.75 96 ILE A CA 1
ATOM 780 C C . ILE A 1 96 ? 0.172 -5.675 -4.640 1.00 92.75 96 ILE A C 1
ATOM 782 O O . ILE A 1 96 ? 0.771 -6.481 -5.346 1.00 92.75 96 ILE A O 1
ATOM 786 N N . GLU A 1 97 ? -0.723 -4.830 -5.136 1.00 94.31 97 GLU A N 1
ATOM 787 C CA . GLU A 1 97 ? -1.060 -4.740 -6.555 1.00 94.31 97 GLU A CA 1
ATOM 788 C C . GLU A 1 97 ? -0.799 -3.335 -7.074 1.00 94.31 97 GLU A C 1
ATOM 790 O O . GLU A 1 97 ? -1.413 -2.377 -6.621 1.00 94.31 97 GLU A O 1
ATOM 795 N N . PHE A 1 98 ? 0.098 -3.204 -8.042 1.00 89.94 98 PHE A N 1
ATOM 796 C CA . PHE A 1 98 ? 0.303 -1.952 -8.753 1.00 89.94 98 PHE A CA 1
ATOM 797 C C . PHE A 1 98 ? -0.720 -1.847 -9.880 1.00 89.94 98 PHE A C 1
ATOM 799 O O . PHE A 1 98 ? -0.847 -2.749 -10.707 1.00 89.94 98 PHE A O 1
ATOM 806 N N . ILE A 1 99 ? -1.447 -0.733 -9.917 1.00 88.75 99 ILE A N 1
ATOM 807 C CA . ILE A 1 99 ? -2.582 -0.533 -10.834 1.00 88.75 99 ILE A CA 1
ATOM 808 C C . ILE A 1 99 ? -2.314 0.544 -11.886 1.00 88.75 99 ILE A C 1
ATOM 810 O O . ILE A 1 99 ? -3.075 0.686 -12.842 1.00 88.75 99 ILE A O 1
ATOM 814 N N . GLY A 1 100 ? -1.225 1.297 -11.741 1.00 83.31 100 GLY A N 1
ATOM 815 C CA . GLY A 1 100 ? -0.853 2.314 -12.708 1.00 83.31 100 GLY A CA 1
ATOM 816 C C . GLY A 1 100 ? 0.317 3.171 -12.258 1.00 83.31 100 GLY A C 1
ATOM 817 O O . GLY A 1 100 ? 0.810 3.065 -11.135 1.00 83.31 100 GLY A O 1
ATOM 818 N N . TYR A 1 101 ? 0.735 4.060 -13.150 1.00 78.44 101 TYR A N 1
ATOM 819 C CA . TYR A 1 101 ? 1.621 5.163 -12.820 1.00 78.44 101 TYR A CA 1
ATOM 820 C C . TYR A 1 101 ? 1.296 6.378 -13.682 1.00 78.44 101 TYR A C 1
ATOM 822 O O . TYR A 1 101 ? 0.785 6.250 -14.798 1.00 78.44 101 TYR A O 1
ATOM 830 N N . GLU A 1 102 ? 1.670 7.548 -13.188 1.00 75.12 102 GLU A N 1
ATOM 831 C CA . GLU A 1 102 ? 1.622 8.810 -13.908 1.00 75.12 102 GLU A CA 1
ATOM 832 C C . GLU A 1 102 ? 2.941 9.566 -13.743 1.00 75.12 102 GLU A C 1
ATOM 834 O O . GLU A 1 102 ? 3.697 9.359 -12.795 1.00 75.12 102 GLU A O 1
ATOM 839 N N . ILE A 1 103 ? 3.237 10.445 -14.700 1.00 71.25 103 ILE A N 1
ATOM 840 C CA . ILE A 1 103 ? 4.329 11.408 -14.565 1.00 71.25 103 ILE A CA 1
ATOM 841 C C . ILE A 1 103 ? 3.707 12.758 -14.234 1.00 71.25 103 ILE A C 1
ATOM 843 O O . ILE A 1 103 ? 2.968 13.323 -15.043 1.00 71.25 103 ILE A O 1
ATOM 847 N N . SER A 1 104 ? 4.018 13.279 -13.050 1.00 62.78 104 SER A N 1
ATOM 848 C CA . SER A 1 104 ? 3.515 14.572 -12.601 1.00 62.78 104 SER A CA 1
ATOM 849 C C . SER A 1 104 ? 4.049 15.711 -13.485 1.00 62.78 104 SER A C 1
ATOM 851 O O . SER A 1 104 ? 5.106 15.576 -14.116 1.00 62.78 104 SER A O 1
ATOM 853 N N . PRO A 1 105 ? 3.406 16.895 -13.486 1.00 58.81 105 PRO A N 1
ATOM 854 C CA . PRO A 1 105 ? 3.920 18.079 -14.183 1.00 58.81 105 PRO A CA 1
ATOM 855 C C . PRO A 1 105 ? 5.337 18.498 -13.760 1.00 58.81 105 PRO A C 1
ATOM 857 O O . PRO A 1 105 ? 6.006 19.235 -14.484 1.00 58.81 105 PRO A O 1
ATOM 860 N N . MET A 1 106 ? 5.798 18.041 -12.591 1.00 62.78 106 MET A N 1
ATOM 861 C CA . MET A 1 106 ? 7.137 18.301 -12.058 1.00 62.78 106 MET A CA 1
ATOM 862 C C . MET A 1 106 ? 8.157 17.217 -12.453 1.00 62.78 106 MET A C 1
ATOM 864 O O . MET A 1 106 ? 9.287 17.248 -11.976 1.00 62.78 106 MET A O 1
ATOM 868 N N . ASN A 1 107 ? 7.789 16.309 -13.368 1.00 64.94 107 ASN A N 1
ATOM 869 C CA . ASN A 1 107 ? 8.571 15.151 -13.812 1.00 64.94 107 ASN A CA 1
ATOM 870 C C . ASN A 1 107 ? 8.854 14.120 -12.707 1.00 64.94 107 ASN A C 1
ATOM 872 O O . ASN A 1 107 ? 9.880 13.441 -12.751 1.00 64.94 107 ASN A O 1
ATOM 876 N N . SER A 1 108 ? 7.951 13.988 -11.737 1.00 69.38 108 SER A N 1
ATOM 877 C CA . SER A 1 108 ? 8.018 12.936 -10.715 1.00 69.38 108 SER A CA 1
ATOM 878 C C . SER A 1 108 ? 7.176 11.738 -11.141 1.00 69.38 108 SER A C 1
ATOM 880 O O . SER A 1 108 ? 6.092 11.923 -11.690 1.00 69.38 108 SER A O 1
ATOM 882 N N . LEU A 1 109 ? 7.653 10.523 -10.872 1.00 74.50 109 LEU A N 1
ATOM 883 C CA . LEU A 1 109 ? 6.862 9.305 -11.054 1.00 74.50 109 LEU A CA 1
ATOM 884 C C . LEU A 1 109 ? 5.914 9.144 -9.863 1.00 74.50 109 LEU A C 1
ATOM 886 O O . LEU A 1 109 ? 6.376 9.053 -8.729 1.00 74.50 109 LEU A O 1
ATOM 890 N N . GLU A 1 110 ? 4.615 9.095 -10.129 1.00 80.38 110 GLU A N 1
ATOM 891 C CA . GLU A 1 110 ? 3.580 8.713 -9.171 1.00 80.38 110 GLU A CA 1
ATOM 892 C C . GLU A 1 110 ? 3.114 7.293 -9.495 1.00 80.38 110 GLU A C 1
ATOM 894 O O . GLU A 1 110 ? 2.753 7.014 -10.635 1.00 80.38 110 GLU A O 1
ATOM 899 N N . MET A 1 111 ? 3.148 6.382 -8.524 1.00 83.31 111 MET A N 1
ATOM 900 C CA . MET A 1 111 ? 2.661 5.007 -8.672 1.00 83.31 111 MET A CA 1
ATOM 901 C C . MET A 1 111 ? 1.381 4.818 -7.872 1.00 83.31 111 MET A C 1
ATOM 903 O O . MET A 1 111 ? 1.316 5.235 -6.719 1.00 83.31 111 MET A O 1
ATOM 907 N N . PHE A 1 112 ? 0.409 4.131 -8.463 1.00 85.38 112 PHE A N 1
ATOM 908 C CA . PHE A 1 112 ? -0.857 3.774 -7.831 1.00 85.38 112 PHE A CA 1
ATOM 909 C C . PHE A 1 112 ? -0.840 2.300 -7.456 1.00 85.38 112 PHE A C 1
ATOM 911 O O . PHE A 1 112 ? -0.423 1.453 -8.255 1.00 85.38 112 PHE A O 1
ATOM 918 N N . TYR A 1 113 ? -1.296 1.990 -6.248 1.00 88.50 113 TYR A N 1
ATOM 919 C CA . TYR A 1 113 ? -1.224 0.643 -5.706 1.00 88.50 113 TYR A CA 1
ATOM 920 C C . TYR A 1 113 ? -2.400 0.321 -4.791 1.00 88.50 113 TYR A C 1
ATOM 922 O O . TYR A 1 113 ? -3.039 1.210 -4.230 1.00 88.50 113 TYR A O 1
ATOM 930 N N . LYS A 1 114 ? -2.634 -0.978 -4.613 1.00 90.56 114 LYS A N 1
ATOM 931 C CA . LYS A 1 114 ? -3.541 -1.552 -3.630 1.00 90.56 114 LYS A CA 1
ATOM 932 C C . LYS A 1 114 ? -2.792 -2.464 -2.674 1.00 90.56 114 LYS A C 1
ATOM 934 O O . LYS A 1 114 ? -1.865 -3.161 -3.087 1.00 90.56 114 LYS A O 1
ATOM 939 N N . VAL A 1 115 ? -3.220 -2.489 -1.418 1.00 89.12 115 VAL A N 1
ATOM 940 C CA . VAL A 1 115 ? -2.718 -3.409 -0.391 1.00 89.12 115 VAL A CA 1
ATOM 941 C C . VAL A 1 115 ? -3.873 -4.251 0.129 1.00 89.12 115 VAL A C 1
ATOM 943 O O . VAL A 1 115 ? -4.909 -3.698 0.496 1.00 89.12 115 VAL A O 1
ATOM 946 N N . ASN A 1 116 ? -3.698 -5.577 0.123 1.00 89.06 116 ASN A N 1
ATOM 947 C CA . ASN A 1 116 ? -4.674 -6.587 0.563 1.00 89.06 116 ASN A CA 1
ATOM 948 C C . ASN A 1 116 ? -6.099 -6.399 0.001 1.00 89.06 116 ASN A C 1
ATOM 950 O O . ASN A 1 116 ? -7.059 -6.862 0.600 1.00 89.06 116 ASN A O 1
ATOM 954 N N . ASP A 1 117 ? -6.250 -5.693 -1.122 1.00 84.88 117 ASP A N 1
ATOM 955 C CA . ASP A 1 117 ? -7.540 -5.278 -1.693 1.00 84.88 117 ASP A CA 1
ATOM 956 C C . ASP A 1 117 ? -8.426 -4.414 -0.754 1.00 84.88 117 ASP A C 1
ATOM 958 O O . ASP A 1 117 ? -9.578 -4.142 -1.085 1.00 84.88 117 ASP A O 1
ATOM 962 N N . ILE A 1 118 ? -7.879 -3.923 0.369 1.00 80.00 118 ILE A N 1
ATOM 963 C CA . ILE A 1 118 ? -8.574 -3.090 1.377 1.00 80.00 118 ILE A CA 1
ATOM 964 C C . ILE A 1 118 ? -8.132 -1.623 1.367 1.00 80.00 118 ILE A C 1
ATOM 966 O O . ILE A 1 118 ? -8.853 -0.755 1.850 1.00 80.00 118 ILE A O 1
ATOM 970 N N . PHE A 1 119 ? -6.944 -1.335 0.834 1.00 82.81 119 PHE A N 1
ATOM 971 C CA . PHE A 1 119 ? -6.394 0.014 0.759 1.00 82.81 119 PHE A CA 1
ATOM 972 C C . PHE A 1 119 ? -5.946 0.317 -0.662 1.00 82.81 119 PHE A C 1
ATOM 974 O O . PHE A 1 119 ? -5.293 -0.517 -1.283 1.00 82.81 119 PHE A O 1
ATOM 981 N N . GLU A 1 120 ? -6.251 1.517 -1.149 1.00 86.50 120 GLU A N 1
ATOM 982 C CA . GLU A 1 120 ? -5.737 2.065 -2.402 1.00 86.50 120 GLU A CA 1
ATOM 983 C C . GLU A 1 120 ? -5.013 3.377 -2.103 1.00 86.50 120 GLU A C 1
ATOM 985 O O . GLU A 1 120 ? -5.513 4.218 -1.355 1.00 86.50 120 GLU A O 1
ATOM 990 N N . GLY A 1 121 ? -3.828 3.553 -2.680 1.00 83.56 121 GLY A N 1
ATOM 991 C CA . GLY A 1 121 ? -3.011 4.733 -2.451 1.00 83.56 121 GLY A CA 1
ATOM 992 C C . GLY A 1 121 ? -2.133 5.084 -3.640 1.00 83.56 121 GLY A C 1
ATOM 993 O O . GLY A 1 121 ? -2.024 4.337 -4.616 1.00 83.56 121 GLY A O 1
ATOM 994 N N . SER A 1 122 ? -1.475 6.236 -3.532 1.00 82.44 122 SER A N 1
ATOM 995 C CA . SER A 1 122 ? -0.421 6.642 -4.452 1.00 82.44 122 SER A CA 1
ATOM 996 C C . SER A 1 122 ? 0.862 7.009 -3.714 1.00 82.44 122 SER A C 1
ATOM 998 O O . SER A 1 122 ? 0.866 7.321 -2.518 1.00 82.44 122 SER A O 1
ATOM 1000 N N . VAL A 1 123 ? 1.984 6.887 -4.416 1.00 78.81 123 VAL A N 1
ATOM 1001 C CA . VAL A 1 123 ? 3.306 7.235 -3.903 1.00 78.81 123 VAL A CA 1
ATOM 1002 C C . VAL A 1 123 ? 4.119 7.934 -4.977 1.00 78.81 123 VAL A C 1
ATOM 1004 O O . VAL A 1 123 ? 4.179 7.484 -6.121 1.00 78.81 123 VAL A O 1
ATOM 1007 N N . TYR A 1 124 ? 4.786 9.014 -4.595 1.00 76.31 124 TYR A N 1
ATOM 1008 C CA . TYR A 1 124 ? 5.768 9.682 -5.424 1.00 76.31 124 TYR A CA 1
ATOM 1009 C C . TYR A 1 124 ? 7.145 9.073 -5.199 1.00 76.31 124 TYR A C 1
ATOM 1011 O O . TYR A 1 124 ? 7.603 8.867 -4.072 1.00 76.31 124 TYR A O 1
ATOM 1019 N N . LEU A 1 125 ? 7.838 8.819 -6.299 1.00 70.88 125 LEU A N 1
ATOM 1020 C CA . LEU A 1 125 ? 9.260 8.548 -6.273 1.00 70.88 125 LEU A CA 1
ATOM 1021 C C . LEU A 1 125 ? 10.015 9.880 -6.251 1.00 70.88 125 LEU A C 1
ATOM 1023 O O . LEU A 1 125 ? 10.003 10.626 -7.234 1.00 70.88 125 LEU A O 1
ATOM 1027 N N . ASP A 1 126 ? 10.685 10.160 -5.137 1.00 59.19 126 ASP A N 1
ATOM 1028 C CA . ASP A 1 126 ? 11.581 11.305 -4.984 1.00 59.19 126 ASP A CA 1
ATOM 1029 C C . ASP A 1 126 ? 13.057 10.850 -4.998 1.00 59.19 126 ASP A C 1
ATOM 1031 O O . ASP A 1 126 ? 13.410 9.669 -5.072 1.00 59.19 126 ASP A O 1
ATOM 1035 N N . THR A 1 127 ? 13.955 11.825 -4.963 1.00 52.72 127 THR A N 1
ATOM 1036 C CA . THR A 1 127 ? 15.403 11.693 -5.090 1.00 52.72 127 THR A CA 1
ATOM 1037 C C . THR A 1 127 ? 15.984 10.706 -4.069 1.00 52.72 127 THR A C 1
ATOM 1039 O O . THR A 1 127 ? 15.677 10.767 -2.878 1.00 52.72 127 THR A O 1
ATOM 1042 N N . ILE A 1 128 ? 16.905 9.839 -4.513 1.00 53.41 128 ILE A N 1
ATOM 1043 C CA . ILE A 1 128 ? 17.662 8.909 -3.654 1.00 53.41 128 ILE A CA 1
ATOM 1044 C C . ILE A 1 128 ? 18.252 9.645 -2.446 1.00 53.41 128 ILE A C 1
ATOM 1046 O O . ILE A 1 128 ? 18.937 10.662 -2.584 1.00 53.41 128 ILE A O 1
ATOM 1050 N N . SER A 1 129 ? 18.055 9.088 -1.249 1.00 43.62 129 SER A N 1
ATOM 1051 C CA . SER A 1 129 ? 18.720 9.591 -0.049 1.00 43.62 129 SER A CA 1
ATOM 1052 C C . SER A 1 129 ? 20.233 9.414 -0.163 1.00 43.62 129 SER A C 1
ATOM 1054 O O . SER A 1 129 ? 20.729 8.284 -0.185 1.00 43.62 129 SER A O 1
ATOM 1056 N N . ALA A 1 130 ? 20.975 10.526 -0.162 1.00 39.94 130 ALA A N 1
ATOM 1057 C CA . ALA A 1 130 ? 22.439 10.531 -0.157 1.00 39.94 130 ALA A CA 1
ATOM 1058 C C . ALA A 1 130 ? 23.045 9.785 1.052 1.00 39.94 130 ALA A C 1
ATOM 1060 O O . ALA A 1 130 ? 24.186 9.333 0.988 1.00 39.94 130 ALA A O 1
ATOM 1061 N N . GLU A 1 131 ? 22.281 9.631 2.136 1.00 36.53 131 GLU A N 1
ATOM 1062 C CA . GLU A 1 131 ? 22.720 8.995 3.381 1.00 36.53 131 GLU A CA 1
ATOM 1063 C C . GLU A 1 131 ? 22.433 7.486 3.415 1.00 36.53 131 GLU A C 1
ATOM 1065 O O . GLU A 1 131 ? 23.216 6.725 3.983 1.00 36.53 131 GLU A O 1
ATOM 1070 N N . ALA A 1 132 ? 21.337 7.038 2.790 1.00 48.69 132 ALA A N 1
ATOM 1071 C CA . ALA A 1 132 ? 20.881 5.646 2.865 1.00 48.69 132 ALA A CA 1
ATOM 1072 C C . ALA A 1 132 ? 21.131 4.833 1.584 1.00 48.69 132 ALA A C 1
ATOM 1074 O O . ALA A 1 132 ? 21.077 3.605 1.630 1.00 48.69 132 ALA A O 1
ATOM 1075 N N . GLY A 1 133 ? 21.384 5.486 0.443 1.00 49.09 133 GLY A N 1
ATOM 1076 C CA . GLY A 1 133 ? 21.515 4.813 -0.855 1.00 49.09 133 GLY A CA 1
ATOM 1077 C C . GLY A 1 133 ? 20.242 4.083 -1.308 1.00 49.09 133 GLY A C 1
ATOM 1078 O O . GLY A 1 133 ? 20.330 3.195 -2.150 1.00 49.09 133 GLY A O 1
ATOM 1079 N N . LYS A 1 134 ? 19.087 4.435 -0.728 1.00 54.94 134 LYS A N 1
ATOM 1080 C CA . LYS A 1 134 ? 17.759 3.887 -1.030 1.00 54.94 134 LYS A CA 1
ATOM 1081 C C . LYS A 1 134 ? 16.887 4.947 -1.709 1.00 54.94 134 LYS A C 1
ATOM 1083 O O . LYS A 1 134 ? 17.075 6.145 -1.458 1.00 54.94 134 LYS A O 1
ATOM 1088 N N . LEU A 1 135 ? 15.950 4.495 -2.545 1.00 60.69 135 LEU A N 1
ATOM 1089 C CA . LEU A 1 135 ? 14.900 5.336 -3.124 1.00 60.69 135 LEU A CA 1
ATOM 1090 C C . LEU A 1 135 ? 14.082 5.980 -1.999 1.00 60.69 135 LEU A C 1
ATOM 1092 O O . LEU A 1 135 ? 13.816 5.340 -0.979 1.00 60.69 135 LEU A O 1
ATOM 1096 N N . LYS A 1 136 ? 13.744 7.263 -2.158 1.00 63.56 136 LYS A N 1
ATOM 1097 C CA . LYS A 1 136 ? 12.814 7.936 -1.255 1.00 63.56 136 LYS A CA 1
ATOM 1098 C C . LYS A 1 136 ? 11.424 7.840 -1.856 1.00 63.56 136 LYS A C 1
ATOM 1100 O O . LYS A 1 136 ? 11.198 8.283 -2.977 1.00 63.56 136 LYS A O 1
ATOM 1105 N N . PHE A 1 137 ? 10.525 7.259 -1.086 1.00 68.19 137 PHE A N 1
ATOM 1106 C CA . PHE A 1 137 ? 9.112 7.203 -1.395 1.00 68.19 137 PHE A CA 1
ATOM 1107 C C . PHE A 1 137 ? 8.439 8.292 -0.578 1.00 68.19 137 PHE A C 1
ATOM 1109 O O . PHE A 1 137 ? 8.463 8.207 0.647 1.00 68.19 137 PHE A O 1
ATOM 1116 N N . SER A 1 138 ? 7.911 9.314 -1.246 1.00 66.81 138 SER A N 1
ATOM 1117 C CA . SER A 1 138 ? 7.104 10.343 -0.604 1.00 66.81 138 SER A CA 1
ATOM 1118 C C . SER A 1 138 ? 5.641 10.097 -0.922 1.00 66.81 138 SER A C 1
ATOM 1120 O O . SER A 1 138 ? 5.208 10.094 -2.069 1.00 66.81 138 SER A O 1
ATOM 1122 N N . GLY A 1 139 ? 4.868 9.808 0.113 1.00 61.00 139 GLY A N 1
ATOM 1123 C CA . GLY A 1 139 ? 3.440 9.545 0.006 1.00 61.00 139 GLY A CA 1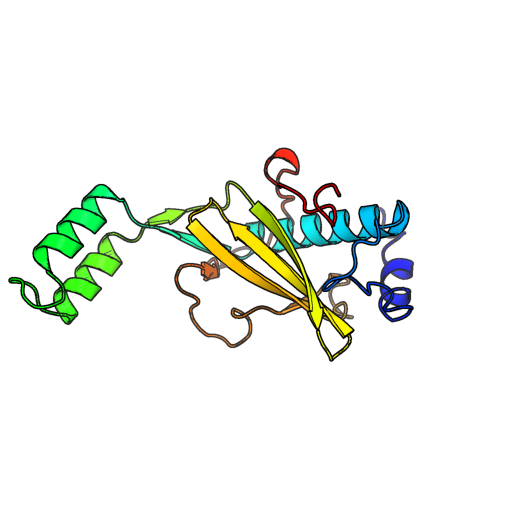
ATOM 1124 C C .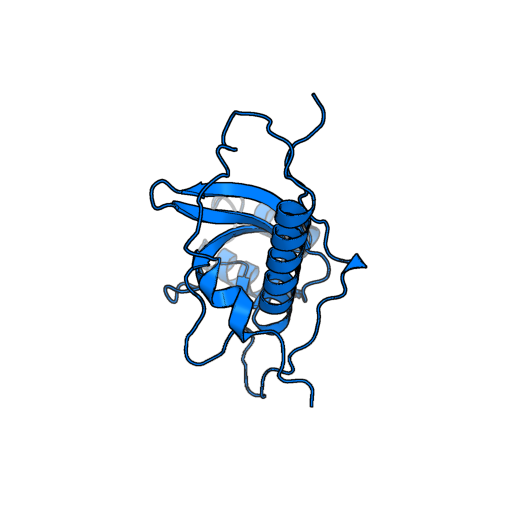 GLY A 1 139 ? 2.676 10.335 1.058 1.00 61.00 139 GLY A C 1
ATOM 1125 O O . GLY A 1 139 ? 3.291 11.032 1.870 1.00 61.00 139 GLY A O 1
ATOM 1126 N N . PRO A 1 140 ? 1.346 10.200 1.098 1.00 48.69 140 PRO A N 1
ATOM 1127 C CA . PRO A 1 140 ? 0.517 10.923 2.056 1.00 48.69 140 PRO A CA 1
ATOM 1128 C C . PRO A 1 140 ? 0.883 10.648 3.539 1.00 48.69 140 PRO A C 1
ATOM 1130 O O . PRO A 1 140 ? 0.425 11.362 4.411 1.00 48.69 140 PRO A O 1
ATOM 1133 N N . ALA A 1 141 ? 1.743 9.661 3.844 1.00 46.66 141 ALA A N 1
ATOM 1134 C CA . ALA A 1 141 ? 2.199 9.310 5.197 1.00 46.66 141 ALA A CA 1
ATOM 1135 C C . ALA A 1 141 ? 3.438 10.102 5.687 1.00 46.66 141 ALA A C 1
ATOM 1137 O O . ALA A 1 141 ? 3.916 9.894 6.813 1.00 46.66 141 ALA A O 1
ATOM 1138 N N . ASP A 1 142 ? 4.015 10.964 4.842 1.00 49.50 142 ASP A N 1
ATOM 1139 C CA . ASP A 1 142 ? 5.226 11.739 5.160 1.00 49.50 142 ASP A CA 1
ATOM 1140 C C . ASP A 1 142 ? 4.941 13.069 5.872 1.00 49.50 142 ASP A C 1
ATOM 1142 O O . ASP A 1 142 ? 5.850 13.653 6.464 1.00 49.50 142 ASP A O 1
ATOM 1146 N N . ASP A 1 143 ? 3.693 13.538 5.877 1.00 43.06 143 ASP A N 1
ATOM 1147 C CA . ASP A 1 143 ? 3.288 14.797 6.516 1.00 43.06 143 ASP A CA 1
ATOM 1148 C C . ASP A 1 143 ? 2.879 14.642 7.995 1.00 43.06 143 ASP A C 1
ATOM 1150 O O . ASP A 1 143 ? 2.513 15.619 8.652 1.00 43.06 143 ASP A O 1
ATOM 1154 N N . GLY A 1 144 ? 3.005 13.430 8.543 1.00 41.50 144 GLY A N 1
ATOM 1155 C CA . GLY A 1 144 ? 2.663 13.127 9.930 1.00 41.50 144 GLY A CA 1
ATOM 1156 C C . GLY A 1 144 ? 1.164 12.973 10.185 1.00 41.50 144 GLY A C 1
ATOM 1157 O O . GLY A 1 144 ? 0.781 12.903 11.352 1.00 41.50 144 GLY A O 1
ATOM 1158 N N . GLN A 1 145 ? 0.332 12.911 9.141 1.00 42.66 145 GLN A N 1
ATOM 1159 C CA . GLN A 1 145 ? -1.071 12.533 9.280 1.00 42.66 145 GLN A CA 1
ATOM 1160 C C . GLN A 1 145 ? -1.207 11.011 9.421 1.00 42.66 145 GLN A C 1
ATOM 1162 O O . GLN A 1 145 ? -0.551 10.240 8.716 1.00 42.66 145 GLN A O 1
ATOM 1167 N N . GLU A 1 146 ? -2.057 10.581 10.355 1.00 46.44 146 GLU A N 1
ATOM 1168 C CA . GLU A 1 146 ? -2.567 9.210 10.391 1.00 46.44 146 GLU A CA 1
ATOM 1169 C C . GLU A 1 146 ? -3.382 8.997 9.117 1.00 46.44 146 GLU A C 1
ATOM 1171 O O . GLU A 1 146 ? -4.443 9.594 8.926 1.00 46.44 146 GLU A O 1
ATOM 1176 N N . LEU A 1 147 ? -2.855 8.191 8.202 1.00 55.81 147 LEU A N 1
ATOM 1177 C CA . LEU A 1 147 ? -3.590 7.813 7.013 1.00 55.81 147 LEU A CA 1
ATOM 1178 C C . LEU A 1 147 ? -4.442 6.617 7.355 1.00 55.81 147 LEU A C 1
ATOM 1180 O O . LEU A 1 147 ? -4.026 5.515 7.062 1.00 55.81 147 LEU A O 1
ATOM 1184 N N . PHE A 1 148 ? -5.614 6.778 7.955 1.00 51.84 148 PHE A N 1
ATOM 1185 C CA . PHE A 1 148 ? -6.488 5.618 8.097 1.00 51.84 148 PHE A CA 1
ATOM 1186 C C . PHE A 1 148 ? -6.799 5.035 6.704 1.00 51.84 148 PHE A C 1
ATOM 1188 O O . PHE A 1 148 ? -7.209 5.802 5.822 1.00 51.84 148 PHE A O 1
ATOM 1195 N N . PRO A 1 149 ? -6.611 3.720 6.459 1.00 65.56 149 PRO A N 1
ATOM 1196 C CA . PRO A 1 149 ? -6.249 2.627 7.386 1.00 65.56 149 PRO A CA 1
ATOM 1197 C C . PRO A 1 149 ? -4.744 2.258 7.524 1.00 65.56 149 PRO A C 1
ATOM 1199 O O . PRO A 1 149 ? -4.399 1.286 8.174 1.00 65.56 149 PRO A O 1
ATOM 1202 N N . MET A 1 150 ? -3.809 2.952 6.898 1.00 73.44 150 MET A N 1
ATOM 1203 C CA . MET A 1 150 ? -2.359 2.733 6.967 1.00 73.44 150 MET A CA 1
ATOM 1204 C C . MET A 1 150 ? -1.686 3.324 8.229 1.00 73.44 150 MET A C 1
ATOM 1206 O O . MET A 1 150 ? -1.533 4.538 8.375 1.00 73.44 150 MET A O 1
ATOM 1210 N N . ASN A 1 151 ? -1.147 2.456 9.090 1.00 73.25 151 ASN A N 1
ATOM 1211 C CA . ASN A 1 151 ? -0.425 2.825 10.312 1.00 73.25 151 ASN A CA 1
ATOM 1212 C C . ASN A 1 151 ? 1.076 2.523 10.204 1.00 73.25 151 ASN A C 1
ATOM 1214 O O . ASN A 1 151 ? 1.491 1.487 9.678 1.00 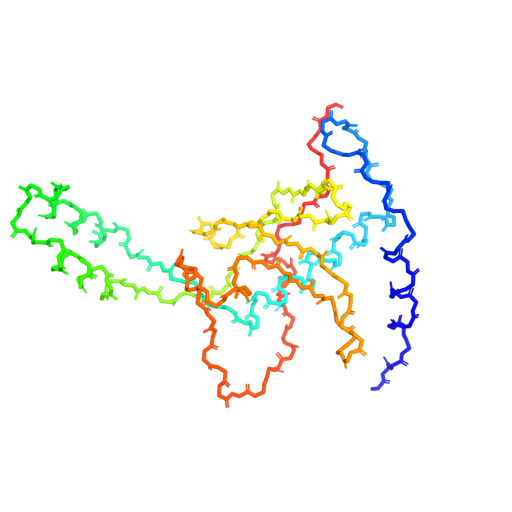73.25 151 ASN A O 1
ATOM 1218 N N . LYS A 1 152 ? 1.928 3.424 10.715 1.00 74.94 152 LYS A N 1
ATOM 1219 C CA . LYS A 1 152 ? 3.368 3.143 10.843 1.00 74.94 152 LYS A CA 1
ATOM 1220 C C . LYS A 1 152 ? 3.563 2.123 11.955 1.00 74.94 152 LYS A C 1
ATOM 1222 O O . LYS A 1 152 ? 3.159 2.377 13.086 1.00 74.94 152 LYS A O 1
ATOM 1227 N N . LYS A 1 153 ? 4.261 1.024 11.663 1.00 76.12 153 LYS A N 1
ATOM 1228 C CA . LYS A 1 153 ? 4.617 0.031 12.685 1.00 76.12 153 LYS A CA 1
ATOM 1229 C C . LYS A 1 153 ? 5.352 0.724 13.837 1.00 76.12 153 LYS A C 1
ATOM 1231 O O . LYS A 1 153 ? 6.262 1.522 13.605 1.00 76.12 153 LYS A O 1
ATOM 1236 N N . HIS A 1 154 ? 5.008 0.406 15.085 1.00 64.00 154 HIS A N 1
ATOM 1237 C CA . HIS A 1 154 ? 5.772 0.867 16.247 1.00 64.00 154 HIS A CA 1
ATOM 1238 C C . HIS A 1 154 ? 7.166 0.203 16.253 1.00 64.00 154 HIS A C 1
ATOM 1240 O O . HIS A 1 154 ? 7.343 -0.955 16.634 1.00 64.00 154 HIS A O 1
ATOM 1246 N N . LEU A 1 155 ? 8.173 0.927 15.756 1.00 58.72 155 LEU A N 1
ATOM 1247 C CA . LEU A 1 155 ? 9.526 0.417 15.511 1.00 58.72 155 LEU A CA 1
ATOM 1248 C C . LEU A 1 155 ? 10.396 0.413 16.785 1.00 58.72 155 LEU A C 1
ATOM 1250 O O . LEU A 1 155 ? 11.326 1.205 16.915 1.00 58.72 155 LEU A O 1
ATOM 1254 N N . ASP A 1 156 ? 10.167 -0.531 17.701 1.00 52.84 156 ASP A N 1
ATOM 1255 C CA . ASP A 1 156 ? 11.056 -0.752 18.862 1.00 52.84 156 ASP A CA 1
ATOM 1256 C C . ASP A 1 156 ? 12.310 -1.592 18.527 1.00 52.84 156 ASP A C 1
ATOM 1258 O O . ASP A 1 156 ? 13.173 -1.837 19.377 1.00 52.84 156 ASP A O 1
ATOM 1262 N N . LYS A 1 157 ? 12.438 -2.075 17.284 1.00 43.09 157 LYS A N 1
ATOM 1263 C CA . LYS A 1 157 ? 13.542 -2.935 16.829 1.00 43.09 157 LYS A CA 1
ATOM 1264 C C . LYS A 1 157 ? 14.109 -2.457 15.492 1.00 43.09 157 LYS A C 1
ATOM 1266 O O . LYS A 1 157 ? 13.367 -1.920 14.674 1.00 43.09 157 LYS A O 1
ATOM 1271 N N . PRO A 1 158 ? 15.420 -2.660 15.245 1.00 46.22 158 PRO A N 1
ATOM 1272 C CA . PRO A 1 158 ? 16.029 -2.277 13.981 1.00 46.22 158 PRO A CA 1
ATOM 1273 C C . PRO A 1 158 ? 15.336 -3.006 12.831 1.00 46.22 158 PRO A C 1
ATOM 1275 O O . PRO A 1 158 ? 15.168 -4.225 12.880 1.00 46.22 158 PRO A O 1
ATOM 1278 N N . ILE A 1 159 ? 14.971 -2.234 11.808 1.00 53.34 159 ILE A N 1
ATOM 1279 C CA . ILE A 1 159 ? 14.384 -2.698 10.554 1.00 53.34 159 ILE A CA 1
ATOM 1280 C C . ILE A 1 159 ? 15.316 -3.768 9.976 1.00 53.34 159 ILE A C 1
ATOM 1282 O O . ILE A 1 159 ? 16.400 -3.469 9.465 1.00 53.34 159 ILE A O 1
ATOM 1286 N N . GLY A 1 160 ? 14.926 -5.037 10.093 1.00 53.03 160 GLY A N 1
ATOM 1287 C CA . GLY A 1 160 ? 15.466 -6.052 9.204 1.00 53.03 160 GLY A CA 1
ATOM 1288 C C . GLY A 1 160 ? 15.037 -5.645 7.803 1.00 53.03 160 GLY A C 1
ATOM 1289 O O . GLY A 1 160 ? 13.863 -5.388 7.603 1.00 53.03 160 GLY A O 1
ATOM 1290 N N . ASN A 1 161 ? 15.958 -5.516 6.849 1.00 64.31 161 ASN A N 1
ATOM 1291 C CA . ASN A 1 161 ? 15.575 -5.356 5.445 1.00 64.31 161 ASN A CA 1
ATOM 1292 C C . ASN A 1 161 ? 14.975 -6.691 4.980 1.00 64.31 161 ASN A 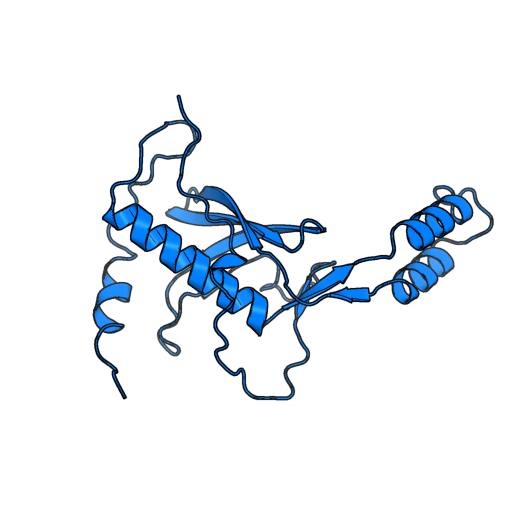C 1
ATOM 1294 O O . ASN A 1 161 ? 15.696 -7.513 4.410 1.00 64.31 161 ASN A O 1
ATOM 1298 N N . LEU A 1 162 ? 13.715 -6.957 5.325 1.00 76.44 162 LEU A N 1
ATOM 1299 C CA . LEU A 1 162 ? 13.002 -8.119 4.821 1.00 76.44 162 LEU A CA 1
ATOM 1300 C C . LEU A 1 162 ? 12.585 -7.826 3.388 1.00 76.44 162 LEU A C 1
ATOM 1302 O O . LEU A 1 162 ? 12.123 -6.728 3.089 1.00 76.44 162 LEU A O 1
ATOM 1306 N N . THR A 1 163 ? 12.765 -8.811 2.522 1.00 84.12 163 THR A N 1
ATOM 1307 C CA . THR A 1 163 ? 12.264 -8.749 1.154 1.00 84.12 163 THR A CA 1
ATOM 1308 C C . THR A 1 163 ? 10.854 -9.310 1.143 1.00 84.12 163 THR A C 1
ATOM 1310 O O . THR A 1 163 ? 10.640 -10.437 1.600 1.00 84.12 163 THR A O 1
ATOM 1313 N N . PHE A 1 164 ? 9.908 -8.526 0.642 1.00 87.38 164 PHE A N 1
ATOM 1314 C CA . PHE A 1 164 ? 8.545 -8.959 0.420 1.00 87.38 164 PHE A CA 1
ATOM 1315 C C . PHE A 1 164 ? 8.530 -10.009 -0.705 1.00 87.38 164 PHE A C 1
ATOM 1317 O O . PHE A 1 164 ? 9.204 -9.826 -1.728 1.00 87.38 164 PHE A O 1
ATOM 1324 N N . PRO A 1 165 ? 7.828 -11.142 -0.535 1.00 90.62 165 PRO A N 1
ATOM 1325 C CA . PRO A 1 165 ? 7.808 -12.189 -1.548 1.00 90.62 165 PRO A CA 1
ATOM 1326 C C . PRO A 1 165 ? 7.258 -11.657 -2.876 1.00 90.62 165 PRO A C 1
ATOM 1328 O O . PRO A 1 165 ? 6.143 -11.142 -2.943 1.00 90.62 165 PRO A O 1
ATOM 1331 N N . ARG A 1 166 ? 8.043 -11.774 -3.953 1.00 92.12 166 ARG A N 1
ATOM 1332 C CA . ARG A 1 166 ? 7.681 -11.226 -5.273 1.00 92.12 166 ARG A CA 1
ATOM 1333 C C . ARG A 1 166 ? 6.417 -11.861 -5.848 1.00 92.12 166 ARG A C 1
ATOM 1335 O O . ARG A 1 166 ? 5.720 -11.221 -6.621 1.00 92.12 166 ARG A O 1
ATOM 1342 N N . GLU A 1 167 ? 6.115 -13.098 -5.475 1.00 93.00 167 GLU A N 1
ATOM 1343 C CA . GLU A 1 167 ? 4.890 -13.810 -5.841 1.00 93.00 167 GLU A CA 1
ATOM 1344 C C . GLU A 1 167 ? 3.612 -13.195 -5.248 1.00 93.00 167 GLU A C 1
ATOM 1346 O O . GLU A 1 167 ? 2.523 -13.481 -5.740 1.00 93.00 167 GLU A O 1
ATOM 1351 N N . LEU A 1 168 ? 3.743 -12.347 -4.222 1.00 93.88 168 LEU A N 1
ATOM 1352 C CA . LEU A 1 168 ? 2.651 -11.588 -3.607 1.00 93.88 168 LEU A CA 1
ATOM 1353 C C . LEU A 1 168 ? 2.534 -10.166 -4.183 1.00 93.88 168 LEU A C 1
ATOM 1355 O O . LEU A 1 168 ? 1.688 -9.384 -3.742 1.00 93.88 168 LEU A O 1
ATOM 1359 N N . ILE A 1 169 ? 3.377 -9.827 -5.167 1.00 94.94 169 ILE A N 1
ATOM 1360 C CA . ILE A 1 169 ? 3.347 -8.557 -5.889 1.00 94.94 169 ILE A CA 1
ATOM 1361 C C . ILE A 1 169 ? 2.702 -8.779 -7.258 1.00 94.94 169 ILE A C 1
ATOM 1363 O O . ILE A 1 169 ? 3.223 -9.516 -8.097 1.00 94.94 169 ILE A O 1
ATOM 1367 N N . ILE A 1 170 ? 1.594 -8.091 -7.514 1.00 94.88 170 ILE A N 1
ATOM 1368 C CA . ILE A 1 170 ? 1.043 -7.945 -8.860 1.00 94.88 170 ILE A CA 1
ATOM 1369 C C . ILE A 1 170 ? 1.659 -6.690 -9.469 1.00 94.88 170 ILE A C 1
ATOM 1371 O O . ILE A 1 170 ? 1.331 -5.569 -9.082 1.00 94.88 170 ILE A O 1
ATOM 1375 N N . PHE A 1 171 ? 2.587 -6.890 -10.401 1.00 90.62 171 PHE A N 1
ATOM 1376 C CA . PHE A 1 171 ? 3.295 -5.800 -11.056 1.00 90.62 171 PHE A CA 1
ATOM 1377 C C . PHE A 1 171 ? 2.460 -5.137 -12.152 1.00 90.62 171 PHE A C 1
ATOM 1379 O O . PHE A 1 171 ? 1.788 -5.808 -12.938 1.00 90.62 171 PHE A O 1
ATOM 1386 N N . TYR A 1 172 ? 2.601 -3.820 -12.273 1.00 86.56 172 TYR A N 1
ATOM 1387 C CA . TYR A 1 172 ? 2.090 -3.064 -13.408 1.00 86.56 172 TYR A CA 1
ATOM 1388 C C . TYR A 1 172 ? 3.170 -2.913 -14.482 1.00 86.56 172 TYR A C 1
ATOM 1390 O O . TYR A 1 172 ? 4.181 -2.244 -14.267 1.00 86.56 172 TYR A O 1
ATOM 1398 N N . GLU A 1 173 ? 2.948 -3.495 -15.660 1.00 83.81 173 GLU A N 1
ATOM 1399 C CA . GLU A 1 173 ? 3.925 -3.490 -16.763 1.00 83.81 173 GLU A CA 1
ATOM 1400 C C . GLU A 1 173 ? 3.727 -2.343 -17.777 1.00 83.81 173 GLU A C 1
ATOM 1402 O O . GLU A 1 173 ? 4.523 -2.186 -18.703 1.00 83.81 173 GLU A O 1
ATOM 1407 N N . GLY A 1 174 ? 2.697 -1.506 -17.605 1.00 69.06 174 GLY A N 1
ATOM 1408 C CA . GLY A 1 174 ? 2.396 -0.397 -18.514 1.00 69.06 174 GLY A CA 1
ATOM 1409 C C . GLY A 1 174 ? 1.569 -0.802 -19.737 1.00 69.06 174 GLY A C 1
ATOM 1410 O O . GLY A 1 174 ? 2.114 -1.255 -20.741 1.00 69.06 174 GLY A O 1
ATOM 1411 N N . GLY A 1 175 ? 0.263 -0.512 -19.680 1.00 54.41 175 GLY A N 1
ATOM 1412 C CA . GLY A 1 175 ? -0.665 -0.586 -20.812 1.00 54.41 175 GLY A CA 1
ATOM 1413 C C . GLY A 1 175 ? -1.308 -1.959 -21.026 1.00 54.41 175 GLY A C 1
ATOM 1414 O O . GLY A 1 175 ? -0.637 -2.927 -21.371 1.00 54.41 175 GLY A O 1
ATOM 1415 N N . LEU A 1 176 ? -2.635 -1.995 -20.868 1.00 36.81 176 LEU A N 1
ATOM 1416 C CA . LEU A 1 176 ? -3.518 -3.033 -21.403 1.00 36.81 176 LEU A CA 1
ATOM 1417 C C . LEU A 1 176 ? -3.456 -3.032 -22.937 1.00 36.81 176 LEU A C 1
ATOM 1419 O O . LEU A 1 176 ? -3.305 -1.977 -23.556 1.00 36.81 176 LEU A O 1
ATOM 1423 N N . ASP A 1 177 ? -3.596 -4.221 -23.518 1.00 35.44 177 ASP A N 1
ATOM 1424 C CA . ASP A 1 177 ? -3.694 -4.463 -24.955 1.00 35.44 177 ASP A CA 1
ATOM 1425 C C . ASP A 1 177 ? -4.595 -3.452 -25.689 1.00 35.44 177 ASP A C 1
ATOM 1427 O O . ASP A 1 177 ? -5.719 -3.157 -25.270 1.00 35.44 177 ASP A O 1
ATOM 1431 N N . GLY A 1 178 ? -4.101 -2.989 -26.839 1.00 29.97 178 GLY A N 1
ATOM 1432 C CA . GLY A 1 178 ? -4.846 -2.303 -27.891 1.00 29.97 178 GLY A CA 1
ATOM 1433 C C . GLY A 1 178 ? -4.227 -2.606 -29.245 1.00 29.97 178 GLY A C 1
ATOM 1434 O O . GLY A 1 178 ? -3.059 -2.203 -29.446 1.00 29.97 178 GLY A O 1
#

Secondary structure (DSSP, 8-state):
----STTTTTTTTTS------SSS-PPPPHHHHHHHHHHHHHHHHHHHHHEEEEE--HHHHHHHHHHHGGGTSSS-HHHHHHHHHHH-EEE----EEEEEEEE-TTS-EEEEEEETTTEEEEEEEEPPPTTT-S-EEE-TTSSS--BTTEEE----S----PPPPGGGEE---S----